Protein AF-A0A6V7IBQ6-F1 (afdb_monomer)

Structure (mmCIF, N/CA/C/O backbone):
data_AF-A0A6V7IBQ6-F1
#
_entry.id   AF-A0A6V7IBQ6-F1
#
loop_
_atom_site.group_PDB
_atom_site.id
_atom_site.type_symbol
_atom_site.label_atom_id
_atom_site.label_alt_id
_atom_site.label_comp_id
_atom_site.label_asym_id
_atom_site.label_entity_id
_atom_site.label_seq_id
_atom_site.pdbx_PDB_ins_code
_atom_site.Cartn_x
_atom_site.Cartn_y
_atom_site.Cartn_z
_atom_site.occupancy
_atom_site.B_iso_or_equiv
_atom_site.auth_seq_id
_atom_site.auth_comp_id
_atom_site.auth_asym_id
_atom_site.auth_atom_id
_atom_site.pdbx_PDB_model_num
ATOM 1 N N . GLY A 1 1 ? 8.477 0.359 -15.546 1.00 90.38 1 GLY A N 1
ATOM 2 C CA . GLY A 1 1 ? 7.948 0.142 -14.191 1.00 90.38 1 GLY A CA 1
ATOM 3 C C . GLY A 1 1 ? 7.274 -1.207 -14.113 1.00 90.38 1 GLY A C 1
ATOM 4 O O . GLY A 1 1 ? 7.278 -1.926 -15.105 1.00 90.38 1 GLY A O 1
ATOM 5 N N . PHE A 1 2 ? 6.702 -1.542 -12.964 1.00 95.19 2 PHE A N 1
ATOM 6 C CA . PHE A 1 2 ? 5.892 -2.747 -12.771 1.00 95.19 2 PHE A CA 1
ATOM 7 C C . PHE A 1 2 ? 4.780 -2.480 -11.754 1.00 95.19 2 PHE A C 1
ATOM 9 O O . PHE A 1 2 ? 4.865 -1.529 -10.978 1.00 95.19 2 PHE A O 1
ATOM 16 N N . ILE A 1 3 ? 3.746 -3.320 -11.757 1.00 97.25 3 ILE A N 1
ATOM 17 C CA . ILE A 1 3 ? 2.634 -3.253 -10.806 1.00 97.25 3 ILE A CA 1
ATOM 18 C C . ILE A 1 3 ? 2.598 -4.564 -10.027 1.00 97.25 3 ILE A C 1
ATOM 20 O O . ILE A 1 3 ? 2.683 -5.643 -10.610 1.00 97.25 3 ILE A O 1
ATOM 24 N N . LEU A 1 4 ? 2.487 -4.461 -8.706 1.00 98.19 4 LEU A N 1
ATOM 25 C CA . LEU A 1 4 ? 2.164 -5.581 -7.833 1.00 98.19 4 LEU A CA 1
ATOM 26 C C . LEU A 1 4 ? 0.670 -5.556 -7.536 1.00 98.19 4 LEU A C 1
ATOM 28 O O . LEU A 1 4 ? 0.158 -4.548 -7.044 1.00 98.19 4 LEU A O 1
ATOM 32 N N . GLU A 1 5 ? -0.001 -6.673 -7.794 1.00 98.50 5 GLU A N 1
ATOM 33 C CA . GLU A 1 5 ? -1.418 -6.865 -7.500 1.00 98.50 5 GLU A CA 1
ATOM 34 C C . GLU A 1 5 ? -1.586 -7.887 -6.376 1.00 98.50 5 GLU A C 1
ATOM 36 O O . GLU A 1 5 ? -1.080 -9.008 -6.435 1.00 98.50 5 GLU A O 1
ATOM 41 N N . PHE A 1 6 ? -2.309 -7.491 -5.333 1.00 98.56 6 PHE A N 1
ATOM 42 C CA . PHE A 1 6 ? -2.626 -8.340 -4.194 1.00 98.56 6 PHE A CA 1
ATOM 43 C C . PHE A 1 6 ? -4.113 -8.663 -4.240 1.00 98.56 6 PHE A C 1
ATOM 45 O O . PHE A 1 6 ? -4.944 -7.804 -3.943 1.00 98.56 6 PHE A O 1
ATOM 52 N N . HIS A 1 7 ? -4.442 -9.895 -4.621 1.00 98.56 7 HIS A N 1
ATOM 53 C CA . HIS A 1 7 ? -5.821 -10.364 -4.699 1.00 98.56 7 HIS A CA 1
ATOM 54 C C . HIS A 1 7 ? -6.296 -10.854 -3.332 1.00 98.56 7 HIS A C 1
ATOM 56 O O . HIS A 1 7 ? -5.681 -11.728 -2.720 1.00 98.56 7 HIS A O 1
ATOM 62 N N . PHE A 1 8 ? -7.423 -10.317 -2.877 1.00 98.31 8 PHE A N 1
ATOM 63 C CA . PHE A 1 8 ? -8.074 -10.707 -1.637 1.00 98.31 8 PHE A CA 1
ATOM 64 C C . PHE A 1 8 ? -9.446 -11.300 -1.936 1.00 98.31 8 PHE A C 1
ATOM 66 O O . PHE A 1 8 ? -10.227 -10.763 -2.723 1.00 98.31 8 PHE A O 1
ATOM 73 N N . SER A 1 9 ? -9.772 -12.396 -1.255 1.00 98.44 9 SER A N 1
ATOM 74 C CA . SER A 1 9 ? -11.155 -12.847 -1.161 1.00 98.44 9 SER A CA 1
ATOM 75 C C . SER A 1 9 ? -11.993 -11.840 -0.362 1.00 98.44 9 SER A C 1
ATOM 77 O O . SER A 1 9 ? -11.469 -10.971 0.349 1.00 98.44 9 SER A O 1
ATOM 79 N N . ALA A 1 10 ? -13.319 -11.961 -0.465 1.00 98.25 10 AL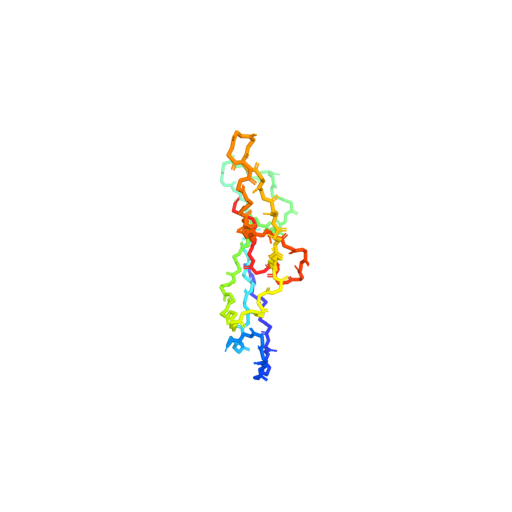A A N 1
ATOM 80 C CA . ALA A 1 10 ? -14.233 -11.172 0.351 1.00 98.25 10 ALA A CA 1
ATOM 81 C C . ALA A 1 10 ? -13.892 -11.334 1.843 1.00 98.25 10 ALA A C 1
ATOM 83 O O . ALA A 1 10 ? -13.834 -12.447 2.363 1.00 98.25 10 ALA A O 1
ATOM 84 N N . ASN A 1 11 ? -13.661 -10.214 2.526 1.00 98.25 11 ASN A N 1
ATOM 85 C CA . ASN A 1 11 ? -13.189 -10.191 3.908 1.00 98.25 11 ASN A CA 1
ATOM 86 C C . ASN A 1 11 ? -13.882 -9.086 4.723 1.00 98.25 11 ASN A C 1
ATOM 88 O O . ASN A 1 11 ? -14.625 -8.259 4.192 1.00 98.25 11 ASN A O 1
ATOM 92 N N . GLU A 1 12 ? -13.673 -9.067 6.038 1.00 98.25 12 GLU A N 1
ATOM 93 C CA . GLU A 1 12 ? -14.322 -8.113 6.949 1.00 98.25 12 GLU A CA 1
ATOM 94 C C . GLU A 1 12 ? -13.618 -6.755 7.064 1.00 98.25 12 GLU A C 1
ATOM 96 O O . GLU A 1 12 ? -14.123 -5.874 7.762 1.00 98.25 12 GLU A O 1
ATOM 101 N N . TYR A 1 13 ? -12.463 -6.570 6.425 1.00 98.31 13 TYR A N 1
ATOM 102 C CA . TYR A 1 13 ? -11.607 -5.409 6.656 1.00 98.31 13 TYR A CA 1
ATOM 103 C C . TYR A 1 13 ? -11.829 -4.297 5.642 1.00 98.31 13 TYR A C 1
ATOM 105 O O . TYR A 1 13 ? -11.957 -3.142 6.040 1.00 98.31 13 TYR A O 1
ATOM 113 N N . PHE A 1 14 ? -11.913 -4.628 4.359 1.00 98.50 14 PHE A N 1
ATOM 114 C CA . PHE A 1 14 ? -12.076 -3.668 3.267 1.00 98.50 14 PHE A CA 1
ATOM 115 C C . PHE A 1 14 ? -12.903 -4.271 2.125 1.00 98.50 14 PHE A C 1
ATOM 117 O O . PHE A 1 14 ? -13.185 -5.471 2.124 1.00 98.50 14 PHE A O 1
ATOM 124 N N . SER A 1 15 ? -13.369 -3.436 1.194 1.00 98.50 15 SER A N 1
ATOM 125 C CA . SER A 1 15 ? -14.159 -3.882 0.033 1.00 98.50 15 SER A CA 1
ATOM 126 C C . SER A 1 15 ? -13.341 -4.152 -1.229 1.00 98.50 15 SER A C 1
ATOM 128 O O . SER A 1 15 ? -13.866 -4.783 -2.143 1.00 98.50 15 SER A O 1
ATOM 130 N N . ASN A 1 16 ? -12.082 -3.712 -1.299 1.00 98.50 16 ASN A N 1
ATOM 131 C CA . ASN A 1 16 ? -11.225 -3.953 -2.461 1.00 98.50 16 ASN A CA 1
ATOM 132 C C . ASN A 1 16 ? -10.982 -5.456 -2.656 1.00 98.50 16 ASN A C 1
ATOM 134 O O . ASN A 1 16 ? -10.568 -6.150 -1.728 1.00 98.50 16 ASN A O 1
ATOM 138 N N . SER A 1 17 ? -11.197 -5.944 -3.876 1.00 98.44 17 SER A N 1
ATOM 139 C CA . SER A 1 17 ? -10.803 -7.295 -4.291 1.00 98.44 17 SER A CA 1
ATOM 140 C C . SER A 1 17 ? -9.328 -7.371 -4.687 1.00 98.44 17 SER A C 1
ATOM 142 O O . SER A 1 17 ? -8.718 -8.432 -4.579 1.00 98.44 17 SER A O 1
AT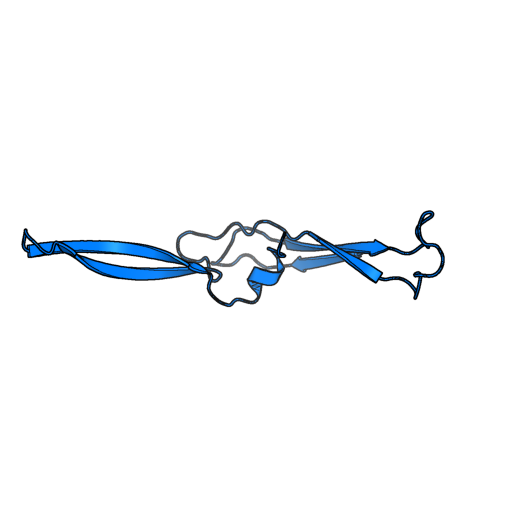OM 144 N N . VAL A 1 18 ? -8.751 -6.250 -5.131 1.00 98.50 18 VAL A N 1
ATOM 145 C CA . VAL A 1 18 ? -7.344 -6.131 -5.519 1.00 98.50 18 VAL A CA 1
ATOM 146 C C . VAL A 1 18 ? -6.778 -4.839 -4.941 1.00 98.50 18 VAL A C 1
ATOM 148 O O . VAL A 1 18 ? -7.381 -3.777 -5.098 1.00 98.50 18 VAL A O 1
ATOM 151 N N . LEU A 1 19 ? -5.631 -4.930 -4.269 1.00 98.56 19 LEU A N 1
ATOM 152 C CA . LEU A 1 19 ? -4.817 -3.772 -3.897 1.00 98.56 19 LEU A CA 1
ATOM 153 C C . LEU A 1 19 ? -3.607 -3.700 -4.824 1.00 98.56 19 LEU A C 1
ATOM 155 O O . LEU A 1 19 ? -2.955 -4.719 -5.055 1.00 98.56 19 LEU A O 1
ATOM 159 N N . THR A 1 20 ? -3.297 -2.514 -5.340 1.00 98.25 20 THR A N 1
ATOM 160 C CA . THR A 1 20 ? -2.230 -2.323 -6.325 1.00 98.25 20 THR A CA 1
ATOM 161 C C . THR A 1 20 ? -1.114 -1.437 -5.787 1.00 98.25 20 THR A C 1
ATOM 163 O O . THR A 1 20 ? -1.332 -0.473 -5.049 1.00 98.25 20 THR A O 1
ATOM 166 N N . LYS A 1 21 ? 0.119 -1.779 -6.160 1.00 97.75 21 LYS A N 1
ATOM 167 C CA . LYS A 1 21 ? 1.303 -0.952 -5.942 1.00 97.75 21 LYS A CA 1
ATOM 168 C C . LYS A 1 21 ? 2.070 -0.840 -7.248 1.00 97.75 21 LYS A C 1
ATOM 170 O O . LYS A 1 21 ? 2.636 -1.819 -7.722 1.00 97.75 21 LYS A O 1
ATOM 175 N N . GLU A 1 22 ? 2.093 0.356 -7.806 1.00 97.06 22 GLU A N 1
ATOM 176 C CA . GLU A 1 22 ? 2.832 0.686 -9.013 1.00 97.06 22 GLU A CA 1
ATOM 177 C C . GLU A 1 22 ? 4.218 1.229 -8.661 1.00 97.06 22 GLU A C 1
ATOM 179 O O . GLU A 1 22 ? 4.375 2.063 -7.769 1.00 97.06 22 GLU A O 1
ATOM 184 N N . TYR A 1 23 ? 5.225 0.764 -9.390 1.00 95.38 23 TYR A N 1
ATOM 185 C CA . TYR A 1 23 ? 6.601 1.227 -9.316 1.00 95.38 23 TYR A CA 1
ATOM 186 C C . TYR A 1 23 ? 7.018 1.826 -10.654 1.00 95.38 23 TYR A C 1
ATOM 188 O O . TYR A 1 23 ? 7.036 1.142 -11.682 1.00 95.38 23 TYR A O 1
ATOM 196 N N . LEU A 1 24 ? 7.397 3.101 -10.634 1.00 92.56 24 LEU A N 1
ATOM 197 C CA . LEU A 1 24 ? 7.924 3.811 -11.789 1.00 92.56 24 LEU A CA 1
ATOM 198 C C . LEU A 1 24 ? 9.444 3.667 -11.800 1.00 92.56 24 LEU A C 1
ATOM 200 O O . LEU A 1 24 ? 10.105 3.807 -10.771 1.00 92.56 24 LEU A O 1
ATOM 204 N N . MET A 1 25 ? 9.994 3.372 -12.977 1.00 92.62 25 MET A N 1
ATOM 205 C CA . MET A 1 25 ? 11.416 3.081 -13.138 1.00 92.62 25 MET A CA 1
ATOM 206 C C . MET A 1 25 ? 12.043 3.975 -14.199 1.00 92.62 25 MET A C 1
ATOM 208 O O . MET A 1 25 ? 11.435 4.192 -15.249 1.00 92.62 25 MET A O 1
ATOM 212 N N . LYS A 1 26 ? 13.264 4.438 -13.940 1.00 89.12 26 LYS A N 1
ATOM 213 C CA . LYS A 1 26 ? 14.147 5.033 -14.942 1.00 89.12 26 LYS A CA 1
ATOM 214 C C . LYS A 1 26 ? 14.940 3.899 -15.568 1.00 89.12 26 LYS A C 1
ATOM 216 O O . LYS A 1 26 ? 15.642 3.187 -14.865 1.00 89.12 26 LYS A O 1
ATOM 221 N N . CYS A 1 27 ? 14.806 3.717 -16.878 1.00 87.00 27 CYS A N 1
ATOM 222 C CA . CYS A 1 27 ? 15.520 2.671 -17.622 1.00 87.00 27 CYS A CA 1
ATOM 223 C C . CYS A 1 27 ? 16.476 3.243 -18.679 1.00 87.00 27 CYS A C 1
ATOM 225 O O . CYS A 1 27 ? 17.059 2.483 -19.446 1.00 87.00 27 CYS A O 1
ATOM 227 N N . ALA A 1 28 ? 16.599 4.568 -18.747 1.00 85.94 28 ALA A N 1
ATOM 228 C CA . ALA A 1 28 ? 17.482 5.269 -19.663 1.00 85.94 28 ALA A CA 1
ATOM 229 C C . ALA A 1 28 ? 18.168 6.432 -18.928 1.00 85.94 28 ALA A C 1
ATOM 231 O O . ALA A 1 28 ? 17.572 6.967 -17.986 1.00 85.94 28 ALA A O 1
ATOM 232 N N . PRO A 1 29 ? 19.372 6.843 -19.364 1.00 83.69 29 PRO A N 1
ATOM 233 C CA . PRO A 1 29 ? 20.059 8.000 -18.804 1.00 83.69 29 PRO A CA 1
ATOM 234 C C . PRO A 1 29 ? 19.243 9.284 -18.953 1.00 83.69 29 PRO A C 1
ATOM 236 O O . PRO A 1 29 ? 18.570 9.493 -19.970 1.00 83.69 29 PRO A O 1
ATOM 239 N N . GLU A 1 30 ? 19.330 10.172 -17.965 1.00 84.06 30 GLU A N 1
ATOM 240 C CA . GLU A 1 30 ? 18.729 11.496 -18.083 1.00 84.06 30 GLU A CA 1
ATOM 241 C C . GLU A 1 30 ? 19.574 12.383 -19.009 1.00 84.06 30 GLU A C 1
ATOM 243 O O . GLU A 1 30 ? 20.801 12.356 -18.984 1.00 84.06 30 GLU A O 1
ATOM 248 N N . LYS A 1 31 ? 18.935 13.201 -19.853 1.00 85.19 31 LYS A N 1
ATOM 249 C CA . LYS A 1 31 ? 19.656 14.030 -20.844 1.00 85.19 31 LYS A CA 1
ATOM 250 C C . LYS A 1 31 ? 20.565 15.085 -20.202 1.00 85.19 31 LYS A C 1
ATOM 252 O O . LYS A 1 31 ? 21.563 15.478 -20.793 1.00 85.19 31 LYS A O 1
ATOM 257 N N . ASN A 1 32 ? 20.166 15.573 -19.036 1.00 88.38 32 ASN A N 1
ATOM 258 C CA . ASN A 1 32 ? 20.857 16.558 -18.206 1.00 88.38 32 ASN A CA 1
ATOM 259 C C . ASN A 1 32 ? 21.969 15.940 -17.351 1.00 88.38 32 ASN A C 1
ATOM 261 O O . ASN A 1 32 ? 22.832 16.682 -16.895 1.00 88.38 32 ASN A O 1
ATOM 265 N N . ASP A 1 33 ? 21.956 14.622 -17.149 1.00 86.50 33 ASP A N 1
ATOM 266 C CA . ASP A 1 33 ? 22.974 13.910 -16.381 1.00 86.50 33 ASP A CA 1
ATOM 267 C C . ASP A 1 33 ? 23.139 12.462 -16.890 1.00 86.50 33 ASP A C 1
ATOM 269 O O . ASP A 1 33 ? 22.660 11.505 -16.285 1.00 86.50 33 ASP A O 1
ATOM 273 N N . PRO A 1 34 ? 23.776 12.270 -18.058 1.00 83.56 34 PRO A N 1
ATOM 274 C CA . PRO A 1 34 ? 23.838 10.963 -18.709 1.00 83.56 34 PRO A CA 1
ATOM 275 C C . PRO A 1 34 ? 24.782 9.968 -18.016 1.00 83.56 34 PRO A C 1
ATOM 277 O O . PRO A 1 34 ? 24.728 8.777 -18.317 1.00 83.56 34 PRO A O 1
ATOM 280 N N . PHE A 1 35 ? 25.653 10.436 -17.115 1.00 86.31 35 PHE A N 1
ATOM 281 C CA . PHE A 1 35 ? 26.648 9.600 -16.436 1.00 86.31 35 PHE A CA 1
ATOM 282 C C . PHE A 1 35 ? 26.165 9.038 -15.093 1.00 86.31 35 PHE A C 1
ATOM 284 O O . PHE A 1 35 ? 26.815 8.140 -14.569 1.00 86.31 35 PHE A O 1
ATOM 291 N N . SER A 1 36 ? 25.030 9.501 -14.556 1.00 85.00 36 SER A N 1
ATOM 292 C CA . SER A 1 36 ? 24.429 8.946 -13.330 1.00 85.00 36 SER A CA 1
ATOM 293 C C . SER A 1 36 ? 23.615 7.670 -13.555 1.00 85.00 36 SER A C 1
ATOM 295 O O . SER A 1 36 ? 23.051 7.113 -12.615 1.00 85.00 36 SER A O 1
ATOM 297 N N . PHE A 1 37 ? 23.544 7.174 -14.792 1.00 86.00 37 PHE A N 1
ATOM 298 C CA . PHE A 1 37 ? 22.818 5.949 -15.097 1.00 86.00 37 PHE A CA 1
ATOM 299 C C . PHE A 1 37 ? 2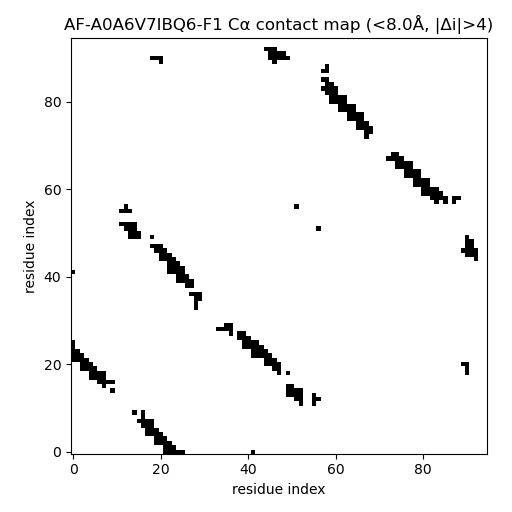3.608 4.702 -14.678 1.00 86.00 37 PHE A C 1
ATOM 301 O O . PHE A 1 37 ? 24.469 4.216 -15.410 1.00 86.00 37 PHE A O 1
ATOM 308 N N . GLU A 1 38 ? 23.253 4.145 -13.523 1.00 87.25 38 GLU A N 1
ATOM 309 C CA . GLU A 1 38 ? 23.818 2.894 -12.992 1.00 87.25 38 GLU A CA 1
ATOM 310 C C . GLU A 1 38 ? 22.987 1.646 -13.359 1.00 87.25 38 GLU A C 1
ATOM 312 O O . GLU A 1 38 ? 23.322 0.523 -12.984 1.00 87.25 38 GLU A O 1
ATOM 317 N N . GLY A 1 39 ? 21.907 1.824 -14.126 1.00 87.50 39 GLY A N 1
ATOM 318 C CA . GLY A 1 39 ? 20.982 0.769 -14.536 1.00 87.50 39 GLY A CA 1
ATOM 319 C C . GLY A 1 39 ? 19.521 1.117 -14.229 1.00 87.50 39 GLY A C 1
ATOM 320 O O . GLY A 1 39 ? 19.213 2.252 -13.866 1.00 87.50 39 GLY A O 1
ATOM 321 N N . PRO A 1 40 ? 18.587 0.164 -14.407 1.00 88.62 40 PRO A N 1
ATOM 322 C CA . PRO A 1 40 ? 17.182 0.389 -14.097 1.00 88.62 40 PRO A CA 1
ATOM 323 C C . PRO A 1 40 ? 16.953 0.646 -12.601 1.00 88.62 40 PRO A C 1
ATOM 325 O O . PRO A 1 40 ? 17.177 -0.240 -11.779 1.00 88.62 40 PRO A O 1
ATOM 328 N N . GLU A 1 41 ? 16.437 1.823 -12.257 1.00 90.88 41 GLU A N 1
ATOM 329 C CA . GLU A 1 41 ? 16.183 2.232 -10.870 1.00 90.88 41 GLU A CA 1
ATOM 330 C C . GLU A 1 41 ? 14.708 2.595 -10.666 1.00 90.88 41 GLU A C 1
ATOM 332 O O . GLU A 1 41 ? 14.090 3.249 -11.511 1.00 90.88 41 GLU A O 1
ATOM 337 N N . ILE A 1 42 ? 14.129 2.191 -9.533 1.00 92.12 42 ILE A N 1
ATOM 338 C CA . ILE A 1 42 ? 12.818 2.671 -9.085 1.00 92.12 42 ILE A CA 1
ATOM 339 C C . ILE A 1 42 ? 12.989 4.081 -8.519 1.00 92.12 42 ILE A C 1
ATOM 341 O O . ILE A 1 42 ? 13.620 4.249 -7.483 1.00 92.12 42 ILE A O 1
ATOM 345 N N . TYR A 1 43 ? 12.363 5.076 -9.143 1.00 90.69 43 TYR A N 1
ATOM 346 C CA . TYR A 1 43 ? 12.450 6.467 -8.677 1.00 90.69 43 TYR A CA 1
ATOM 347 C C . TYR A 1 43 ? 11.174 6.961 -7.993 1.00 90.69 43 TYR A C 1
ATOM 349 O O . TYR A 1 43 ? 11.177 8.000 -7.339 1.00 90.69 43 TYR A O 1
ATOM 357 N N . SER A 1 44 ? 10.054 6.263 -8.181 1.00 93.06 44 SER A N 1
ATOM 358 C CA . SER A 1 44 ? 8.777 6.629 -7.579 1.00 93.06 44 SER A CA 1
ATOM 359 C C . SER A 1 44 ? 7.876 5.407 -7.454 1.00 93.06 44 SER A C 1
ATOM 361 O O . SER A 1 44 ? 8.042 4.408 -8.161 1.00 93.06 44 SER A O 1
ATOM 363 N N . SER A 1 45 ? 6.910 5.477 -6.544 1.00 95.00 45 SER A N 1
ATOM 364 C CA . SER A 1 45 ? 5.886 4.452 -6.415 1.00 95.00 45 SER A CA 1
ATOM 365 C C . SER A 1 45 ? 4.542 5.065 -6.057 1.00 95.00 45 SER A C 1
ATOM 367 O O . SER A 1 45 ? 4.481 5.989 -5.250 1.00 95.00 45 SER A O 1
ATOM 369 N N . THR A 1 46 ? 3.477 4.509 -6.622 1.00 95.62 46 THR A N 1
ATOM 370 C CA . THR A 1 46 ? 2.094 4.916 -6.371 1.00 95.62 46 THR A CA 1
ATOM 371 C C . THR A 1 46 ? 1.343 3.726 -5.795 1.00 95.62 46 THR A C 1
ATOM 373 O O . THR A 1 46 ? 1.380 2.633 -6.352 1.00 95.62 46 THR A O 1
ATOM 376 N N . GLY A 1 47 ? 0.711 3.901 -4.638 1.00 96.31 47 GLY A N 1
ATOM 377 C CA . GLY A 1 47 ? -0.172 2.880 -4.075 1.00 96.31 47 GLY A CA 1
ATOM 378 C C . GLY A 1 47 ? -1.637 3.137 -4.422 1.00 96.31 47 GLY A C 1
ATOM 379 O O . GLY A 1 47 ? -1.950 4.012 -5.227 1.00 96.31 47 GLY A O 1
ATOM 380 N N . CYS A 1 48 ? -2.543 2.394 -3.795 1.00 96.75 48 CYS A N 1
ATOM 381 C CA . CYS A 1 48 ? -3.980 2.541 -3.992 1.00 96.75 48 CYS A CA 1
ATOM 382 C C . CYS A 1 48 ? -4.701 2.914 -2.689 1.00 96.75 48 CYS A C 1
ATOM 384 O O . CYS A 1 48 ? -4.232 2.640 -1.581 1.00 96.75 48 CYS A O 1
ATOM 386 N N . THR A 1 49 ? -5.887 3.509 -2.813 1.00 97.31 49 THR A N 1
ATOM 387 C CA . THR A 1 49 ? -6.777 3.711 -1.667 1.00 97.31 49 THR A CA 1
ATOM 388 C C . THR A 1 49 ? -7.341 2.368 -1.206 1.00 97.31 49 THR A C 1
ATOM 390 O O . THR A 1 49 ? -7.801 1.573 -2.021 1.00 97.31 49 THR A O 1
ATOM 393 N N . ILE A 1 50 ? -7.299 2.119 0.105 1.00 98.12 50 ILE A N 1
ATOM 394 C CA . ILE A 1 50 ? -7.939 0.955 0.723 1.00 98.12 50 ILE A CA 1
ATOM 395 C C . ILE A 1 50 ? -9.282 1.400 1.303 1.00 98.12 50 ILE A C 1
ATOM 397 O O . ILE A 1 50 ? -9.336 2.238 2.208 1.00 98.12 50 ILE A O 1
ATOM 401 N N . ASP A 1 51 ? -10.360 0.796 0.818 1.00 98.06 51 ASP A N 1
ATOM 402 C CA . ASP A 1 51 ? -11.740 1.061 1.209 1.00 98.06 51 ASP A CA 1
ATOM 403 C C . ASP A 1 51 ? -12.087 0.294 2.486 1.00 98.06 51 ASP A C 1
ATOM 405 O O . ASP A 1 51 ? -12.811 -0.708 2.490 1.00 98.06 51 ASP A O 1
ATOM 409 N N . TRP A 1 52 ? -11.510 0.749 3.598 1.00 97.94 52 TRP A N 1
ATOM 410 C CA . TRP A 1 52 ? -11.720 0.151 4.910 1.00 97.94 52 TRP A CA 1
ATOM 411 C C . TRP A 1 52 ? -13.194 0.170 5.319 1.00 97.94 52 TRP A C 1
ATOM 413 O O . TRP A 1 52 ? -13.862 1.205 5.334 1.00 97.94 52 TRP A O 1
ATOM 423 N N . LYS A 1 53 ? -13.678 -0.978 5.787 1.00 97.69 53 LYS A N 1
ATOM 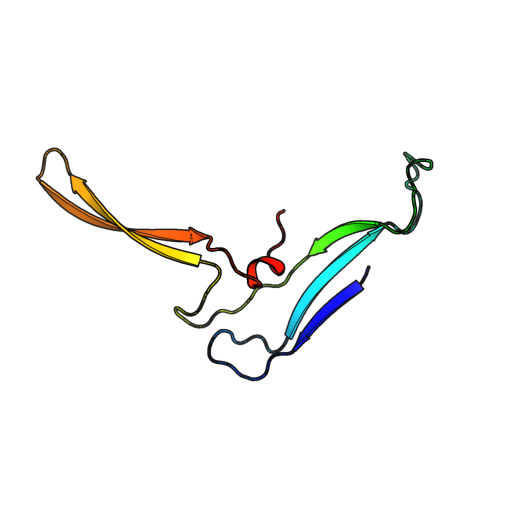424 C CA . LYS A 1 53 ? -14.955 -1.089 6.486 1.00 97.69 53 LYS A CA 1
ATOM 425 C C . LYS A 1 53 ? -14.876 -0.372 7.837 1.00 97.69 53 LYS A C 1
ATOM 427 O O . LYS A 1 53 ? -13.807 -0.175 8.426 1.00 97.69 53 LYS A O 1
ATOM 432 N N . LYS A 1 54 ? -16.037 0.034 8.355 1.00 95.19 54 LYS A N 1
ATOM 433 C CA . LYS A 1 54 ? -16.151 0.846 9.576 1.00 95.19 54 LYS A CA 1
ATOM 434 C C . LYS A 1 54 ? -15.392 0.216 10.753 1.00 95.19 54 LYS A C 1
ATOM 436 O O . LYS A 1 54 ? -15.706 -0.889 11.180 1.00 95.19 54 LYS A O 1
ATOM 441 N N . GLY A 1 55 ? -14.422 0.953 11.300 1.00 93.31 55 GLY A N 1
ATOM 442 C CA . GLY A 1 55 ? -13.637 0.533 12.468 1.00 93.31 55 GLY A CA 1
ATOM 443 C C . GLY A 1 55 ? -12.591 -0.552 12.195 1.00 93.31 55 GLY A C 1
ATOM 444 O O . GLY A 1 55 ? -12.015 -1.073 13.145 1.00 93.31 55 GLY A O 1
ATOM 445 N N . LYS A 1 56 ? -12.341 -0.895 10.926 1.00 96.88 56 LYS A N 1
ATOM 446 C CA . LYS A 1 56 ? -11.409 -1.961 10.531 1.00 96.88 56 LYS A CA 1
ATOM 447 C C . LYS A 1 56 ? -10.110 -1.441 9.917 1.00 96.88 56 LYS A C 1
ATOM 449 O O . LYS A 1 56 ? -9.270 -2.244 9.531 1.00 96.88 56 LYS A O 1
ATOM 454 N N . ASN A 1 57 ? -9.929 -0.120 9.862 1.00 96.44 57 ASN A N 1
ATOM 455 C CA . ASN A 1 57 ? -8.681 0.476 9.408 1.00 96.44 57 ASN A CA 1
ATOM 456 C C . ASN A 1 57 ? -7.549 0.210 10.415 1.00 96.44 57 ASN A C 1
ATOM 458 O O . ASN A 1 57 ? -7.504 0.823 11.481 1.00 96.44 57 ASN A O 1
ATOM 462 N N . VAL A 1 58 ? -6.636 -0.691 10.048 1.00 96.38 58 VAL A N 1
ATOM 463 C CA . VAL A 1 58 ? -5.480 -1.086 10.871 1.00 96.38 58 VAL A CA 1
ATOM 464 C C . VAL A 1 58 ? -4.269 -0.158 10.719 1.00 96.38 58 VAL A C 1
ATOM 466 O O . VAL A 1 58 ? -3.322 -0.270 11.500 1.00 96.38 58 VAL A O 1
ATOM 469 N N . THR A 1 59 ? -4.287 0.772 9.755 1.00 96.19 59 THR A N 1
ATOM 470 C CA . THR A 1 59 ? -3.221 1.776 9.564 1.00 96.19 59 THR A CA 1
ATOM 471 C C . THR A 1 59 ? -3.329 2.941 10.540 1.00 96.19 59 THR A C 1
ATOM 473 O O . THR A 1 59 ? -2.451 3.801 10.595 1.00 96.19 59 THR A O 1
ATOM 476 N N . VAL A 1 60 ? -4.392 2.976 11.347 1.00 94.56 60 VAL A N 1
ATOM 477 C CA . VAL A 1 60 ? -4.618 4.018 12.343 1.00 94.56 60 VAL A CA 1
ATOM 478 C C . VAL A 1 60 ? -4.995 3.435 13.697 1.00 94.56 60 VAL A C 1
ATOM 480 O O . VAL A 1 60 ? -5.664 2.410 13.807 1.00 94.56 60 VAL A O 1
ATOM 483 N N . LYS A 1 61 ? -4.609 4.134 14.762 1.00 92.31 61 LYS A N 1
ATOM 484 C CA . LYS A 1 61 ? -5.005 3.840 16.138 1.00 92.31 61 LYS A CA 1
ATOM 485 C C . LYS A 1 61 ? -5.739 5.033 16.729 1.00 92.31 61 LYS A C 1
ATOM 487 O O . LYS A 1 61 ? -5.321 6.182 16.598 1.00 92.31 61 LYS A O 1
ATOM 492 N N . THR A 1 62 ? -6.844 4.755 17.412 1.00 89.25 62 THR A N 1
ATOM 493 C CA . THR A 1 62 ? -7.630 5.780 18.103 1.00 89.25 62 THR A CA 1
ATOM 494 C C . THR A 1 62 ? -7.142 5.920 19.541 1.00 89.25 62 THR A C 1
ATOM 496 O O . THR A 1 62 ? -7.253 4.986 20.334 1.00 89.25 62 THR A O 1
ATOM 499 N N . ILE A 1 63 ? -6.620 7.091 19.898 1.00 86.94 63 ILE A N 1
ATOM 500 C CA . ILE A 1 63 ? -6.175 7.420 21.253 1.00 86.94 63 ILE A CA 1
ATOM 501 C C . ILE A 1 63 ? -7.193 8.364 21.888 1.00 86.94 63 ILE A C 1
ATOM 503 O O . ILE A 1 63 ? -7.463 9.449 21.372 1.00 86.94 63 ILE A O 1
ATOM 507 N N . LYS A 1 64 ? -7.729 7.973 23.045 1.00 88.25 64 LYS A N 1
ATOM 508 C CA . LYS A 1 64 ? -8.579 8.830 23.876 1.00 88.25 64 LYS A CA 1
ATOM 509 C C . LYS A 1 64 ? -7.714 9.515 24.930 1.00 88.25 64 LYS A C 1
ATOM 511 O O . LYS A 1 64 ? -7.070 8.844 25.730 1.00 88.25 64 LYS A O 1
ATOM 516 N N . LYS A 1 65 ? -7.689 10.846 24.936 1.00 85.56 65 LYS A N 1
ATOM 517 C CA . LYS A 1 65 ? -7.021 11.653 25.963 1.00 85.56 65 LYS A CA 1
ATOM 518 C C . LYS A 1 65 ? -8.053 12.456 26.736 1.00 85.56 65 LYS A C 1
ATOM 520 O O . LYS A 1 65 ? -8.765 13.276 26.164 1.00 85.56 65 LYS A O 1
ATOM 525 N N . ASN A 1 66 ? -8.104 12.251 28.045 1.00 87.31 66 ASN A N 1
ATOM 526 C CA . ASN A 1 66 ? -8.922 13.078 28.921 1.00 87.31 66 ASN A CA 1
ATOM 527 C C . ASN A 1 66 ? -8.188 14.390 29.197 1.00 87.31 66 ASN A C 1
ATOM 529 O O . ASN A 1 66 ? -7.050 14.400 29.659 1.00 87.3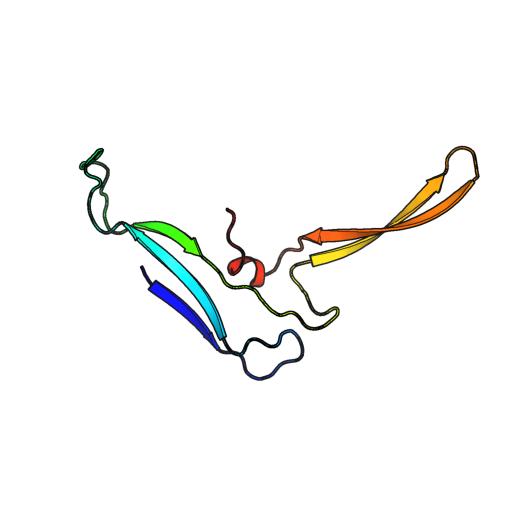1 66 ASN A O 1
ATOM 533 N N . GLN A 1 67 ? -8.840 15.503 28.896 1.00 82.69 67 GLN A N 1
ATOM 534 C CA . GLN A 1 67 ? -8.338 16.843 29.133 1.00 82.69 67 GLN A CA 1
ATOM 535 C C . GLN A 1 67 ? -9.177 17.496 30.230 1.00 82.69 67 GLN A C 1
ATOM 537 O O . GLN A 1 67 ? -10.398 17.589 30.111 1.00 82.69 67 GLN A O 1
ATOM 542 N N . LYS A 1 68 ? -8.520 17.963 31.294 1.00 85.38 68 LYS A N 1
ATOM 543 C CA . LYS A 1 68 ? -9.157 18.708 32.385 1.00 85.38 68 LYS A CA 1
ATOM 544 C C . LYS A 1 68 ? -8.935 20.204 32.184 1.00 85.38 68 LYS A C 1
ATOM 546 O O . LYS A 1 68 ? -7.798 20.650 32.026 1.00 85.38 68 LYS A O 1
ATOM 551 N N .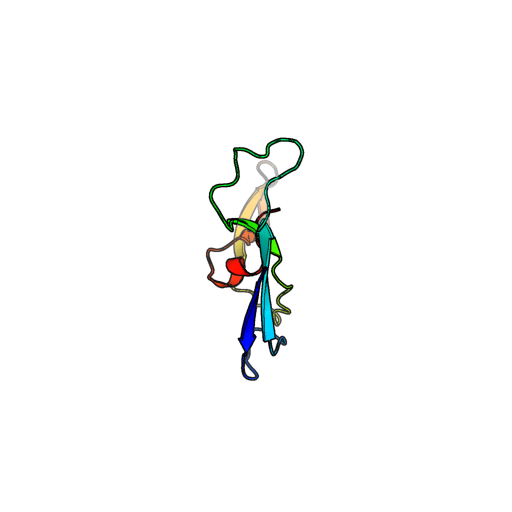 HIS A 1 69 ? -10.012 20.981 32.180 1.00 83.69 69 HIS A N 1
ATOM 552 C CA . HIS A 1 69 ? -9.933 22.434 32.106 1.00 83.69 69 HIS A CA 1
ATOM 553 C C . HIS A 1 69 ? -9.396 22.993 33.429 1.00 83.69 69 HIS A C 1
ATOM 555 O O . HIS A 1 69 ? -10.032 22.825 34.471 1.00 83.69 69 HIS A O 1
ATOM 561 N N . LYS A 1 70 ? -8.235 23.663 33.390 1.00 80.69 70 LYS A N 1
ATOM 562 C CA . LYS A 1 70 ? -7.484 24.071 34.593 1.00 80.69 70 LYS A CA 1
ATOM 563 C C . LYS A 1 70 ? -8.281 24.966 35.550 1.00 80.69 70 LYS A C 1
ATOM 565 O O . LYS A 1 70 ? -8.141 24.806 36.752 1.00 80.69 70 LYS A O 1
ATOM 570 N N . SER A 1 71 ? -9.132 25.858 35.035 1.00 81.69 71 SER A N 1
ATOM 571 C CA . SER A 1 71 ? -9.884 26.816 35.863 1.00 81.69 71 SER A CA 1
ATOM 572 C C . SER A 1 71 ? -11.324 26.411 36.183 1.00 81.69 71 SER A C 1
ATOM 574 O O . SER A 1 71 ? -11.877 26.887 37.163 1.00 81.69 71 SER A O 1
ATOM 576 N N . ARG A 1 72 ? -11.950 25.540 35.375 1.00 80.38 72 ARG A N 1
ATOM 577 C CA . ARG A 1 72 ? -13.377 25.165 35.535 1.00 80.38 72 ARG A CA 1
ATOM 578 C C . ARG A 1 72 ? -13.581 23.722 35.993 1.00 80.38 72 ARG A C 1
ATOM 580 O O . ARG A 1 72 ? -14.714 23.276 36.094 1.00 80.38 72 ARG A O 1
ATOM 587 N N . GLY A 1 73 ? -12.506 22.955 36.178 1.00 79.94 73 GLY A N 1
ATOM 588 C CA . GLY A 1 73 ? -12.554 21.557 36.621 1.00 79.94 73 GLY A CA 1
ATOM 589 C C . GLY A 1 73 ? -13.156 20.562 35.620 1.00 79.94 73 GLY A C 1
ATOM 590 O O . GLY A 1 73 ? -12.932 19.363 35.772 1.00 79.94 73 GLY A O 1
ATOM 591 N N . HIS A 1 74 ? -13.855 21.038 34.584 1.00 84.44 74 HIS A N 1
ATOM 592 C CA . HIS A 1 74 ? -14.556 20.208 33.610 1.00 84.44 74 HIS A CA 1
ATOM 593 C C . HIS A 1 74 ? -13.595 19.286 32.854 1.00 84.44 74 HIS A C 1
ATOM 595 O O . HIS A 1 74 ? -12.571 19.730 32.322 1.00 84.44 74 HIS A O 1
ATOM 601 N N . MET A 1 75 ? -13.941 18.002 32.789 1.00 82.69 75 MET A N 1
ATOM 602 C CA . MET A 1 75 ? -13.214 17.001 32.015 1.00 82.69 75 MET A CA 1
ATOM 603 C C . MET A 1 75 ? -13.879 16.841 30.645 1.00 82.69 75 MET A C 1
ATOM 605 O O . MET A 1 75 ? -15.105 16.813 30.550 1.00 82.69 75 MET A O 1
ATOM 609 N N . ARG A 1 76 ? -13.077 16.764 29.582 1.00 86.19 76 ARG A N 1
ATOM 610 C CA . ARG A 1 76 ? -13.514 16.395 28.230 1.00 86.19 76 ARG A CA 1
ATOM 611 C C . ARG A 1 76 ? -12.623 15.285 27.692 1.00 86.19 76 ARG A C 1
ATO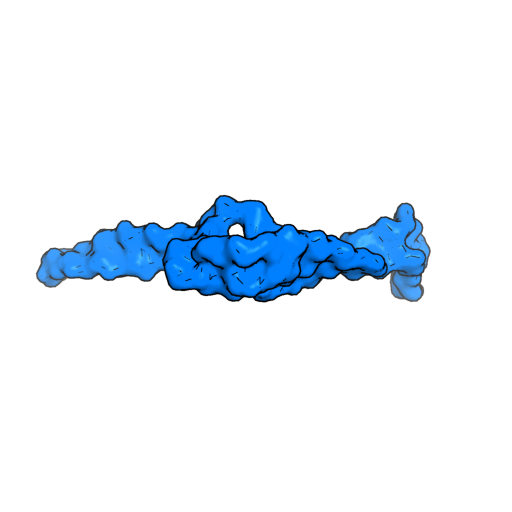M 613 O O . ARG A 1 76 ? -11.408 15.346 27.866 1.00 86.19 76 ARG A O 1
ATOM 620 N N . THR A 1 77 ? -13.194 14.296 27.018 1.00 84.69 77 THR A N 1
ATOM 621 C CA . THR A 1 77 ? -12.411 13.269 26.319 1.00 84.69 77 THR A CA 1
ATOM 622 C C . THR A 1 77 ? -12.185 13.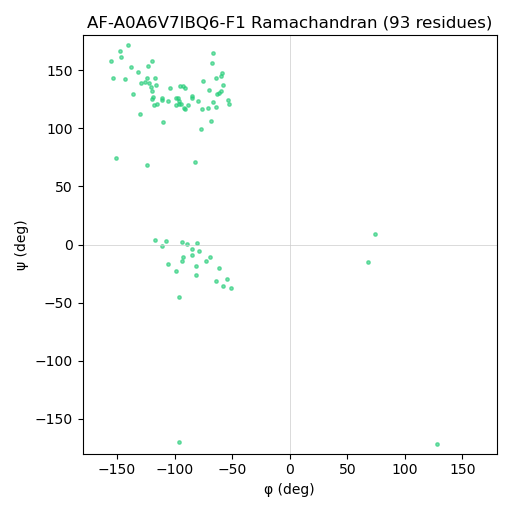711 24.880 1.00 84.69 77 THR A C 1
ATOM 624 O O . THR A 1 77 ? -13.131 13.882 24.118 1.00 84.69 77 THR A O 1
ATOM 627 N N . VAL A 1 78 ? -10.925 13.905 24.503 1.00 86.38 78 VAL A N 1
ATOM 628 C CA . VAL A 1 78 ? -10.513 14.196 23.129 1.00 86.38 78 VAL A CA 1
ATOM 629 C C . VAL A 1 78 ? -10.092 12.889 22.473 1.00 86.38 78 VAL A C 1
ATOM 631 O O . VAL A 1 78 ? -9.202 12.196 22.968 1.00 86.38 78 VAL A O 1
ATOM 634 N N . THR A 1 79 ? -10.727 12.556 21.355 1.00 87.69 79 THR A N 1
ATOM 635 C CA . THR A 1 79 ? -10.364 11.393 20.543 1.00 87.69 79 THR A CA 1
ATOM 636 C C . THR A 1 79 ? -9.445 11.856 19.420 1.00 87.69 79 THR A C 1
ATOM 638 O O . THR A 1 79 ? -9.823 12.724 18.639 1.00 87.69 79 THR A O 1
ATOM 641 N N . LYS A 1 80 ? -8.233 11.303 19.352 1.00 87.25 80 LYS A N 1
ATOM 642 C CA . LYS A 1 80 ? -7.265 11.575 18.288 1.00 87.25 80 LYS A CA 1
ATOM 643 C C . LYS A 1 80 ? -6.956 10.285 17.545 1.00 87.25 80 LYS A C 1
ATOM 645 O O . LYS A 1 80 ? -6.560 9.298 18.162 1.00 87.25 80 LYS A O 1
ATOM 650 N N . THR A 1 81 ? -7.092 10.320 16.230 1.00 87.88 81 THR A N 1
ATOM 651 C CA . THR A 1 81 ? -6.596 9.262 15.351 1.00 87.88 81 THR A CA 1
ATOM 652 C C . THR A 1 81 ? -5.127 9.538 15.055 1.00 87.88 81 THR A C 1
ATOM 654 O O . THR A 1 81 ? -4.764 10.659 14.699 1.00 87.88 81 THR A O 1
ATOM 657 N N . VAL A 1 82 ? -4.272 8.543 15.265 1.00 91.12 82 VAL A N 1
ATOM 658 C CA . VAL A 1 82 ? -2.844 8.595 14.927 1.00 91.12 82 VAL A CA 1
ATOM 659 C C . VAL A 1 82 ? -2.508 7.450 13.986 1.00 91.12 82 VAL A C 1
ATOM 661 O O . VAL A 1 82 ? -3.190 6.426 14.009 1.00 91.12 82 VAL A O 1
ATOM 664 N N . GLN A 1 83 ? -1.473 7.616 13.169 1.00 92.31 83 GLN A N 1
ATOM 665 C CA . GLN A 1 83 ? -0.974 6.538 12.323 1.00 92.31 83 GLN A CA 1
ATOM 666 C C . GLN A 1 83 ? -0.440 5.389 13.190 1.00 92.31 83 GLN A C 1
ATOM 668 O O . GLN A 1 83 ? 0.094 5.613 14.278 1.00 92.31 83 GLN A O 1
ATOM 673 N N . ASN A 1 84 ? -0.655 4.166 12.723 1.00 94.31 84 ASN A N 1
ATOM 674 C CA . ASN A 1 84 ? -0.224 2.929 13.350 1.00 94.31 84 ASN A CA 1
ATOM 675 C C . ASN A 1 84 ? 0.617 2.128 12.353 1.00 94.31 84 ASN A C 1
ATOM 677 O O . ASN A 1 84 ? 0.315 2.1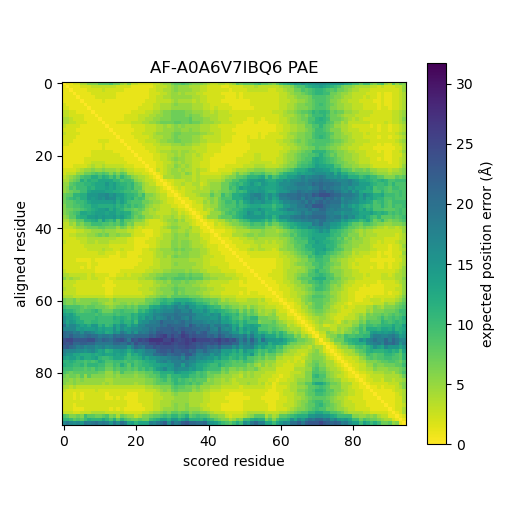07 11.154 1.00 94.31 84 ASN A O 1
ATOM 681 N N . ASP A 1 85 ? 1.647 1.452 12.851 1.00 94.44 85 ASP A N 1
ATOM 682 C CA . ASP A 1 85 ? 2.502 0.624 12.008 1.00 94.44 85 ASP A CA 1
ATOM 683 C C . ASP A 1 85 ? 1.702 -0.567 11.479 1.00 94.44 85 ASP A C 1
ATOM 685 O O . ASP A 1 85 ? 1.086 -1.331 12.228 1.00 94.44 85 ASP A O 1
ATOM 689 N N . SER A 1 86 ? 1.661 -0.683 10.156 1.00 96.44 86 SER A N 1
ATOM 690 C CA . SER A 1 86 ? 0.891 -1.693 9.446 1.00 96.44 86 SER A CA 1
ATOM 691 C C . SER A 1 86 ? 1.528 -1.973 8.095 1.00 96.44 86 SER A C 1
ATOM 693 O O . SER A 1 86 ? 1.966 -1.043 7.415 1.00 96.44 86 SER A O 1
ATOM 695 N N . PHE A 1 87 ? 1.495 -3.237 7.664 1.00 96.31 87 PHE A N 1
ATOM 696 C CA . PHE A 1 87 ? 1.848 -3.620 6.295 1.00 96.31 87 PHE A CA 1
ATOM 697 C C . PHE A 1 87 ? 1.086 -2.781 5.262 1.00 96.31 87 PHE A C 1
ATOM 699 O O . PHE A 1 87 ? 1.654 -2.366 4.262 1.00 96.31 87 PHE A O 1
ATOM 706 N N . PHE A 1 88 ? -0.178 -2.450 5.532 1.00 97.00 88 PHE A N 1
ATOM 707 C CA . PHE A 1 88 ? -1.020 -1.718 4.590 1.00 97.00 88 PHE A CA 1
ATOM 708 C C . PHE A 1 88 ? -0.597 -0.254 4.373 1.00 97.00 88 PHE A C 1
ATOM 710 O O . PHE A 1 88 ? -1.039 0.357 3.403 1.00 97.00 88 PHE A O 1
ATOM 717 N N . ASN A 1 89 ? 0.324 0.286 5.185 1.00 95.62 89 ASN A N 1
ATOM 718 C CA . ASN A 1 89 ? 0.997 1.555 4.875 1.00 95.62 89 ASN A CA 1
ATOM 719 C C . ASN A 1 89 ? 1.808 1.466 3.567 1.00 95.62 89 ASN A C 1
ATOM 721 O O . ASN A 1 89 ? 2.067 2.481 2.932 1.00 95.62 89 ASN A O 1
ATOM 725 N N . PHE A 1 90 ? 2.147 0.255 3.112 1.00 96.00 90 PHE A N 1
ATOM 726 C CA . PHE A 1 90 ? 2.784 -0.007 1.822 1.00 96.00 90 PHE A CA 1
ATOM 727 C C . PHE A 1 90 ? 2.018 0.572 0.620 1.00 96.00 90 PHE A C 1
ATOM 729 O O . PHE A 1 90 ? 2.645 0.941 -0.376 1.00 96.00 90 PHE A O 1
ATOM 736 N N . PHE A 1 91 ? 0.688 0.682 0.714 1.00 96.62 91 PHE A N 1
ATOM 737 C CA . PHE A 1 91 ? -0.185 1.241 -0.328 1.00 96.62 91 PHE A CA 1
ATOM 738 C C . PHE A 1 91 ? -0.391 2.759 -0.196 1.00 96.62 91 PHE A C 1
ATOM 740 O O . PHE A 1 91 ? -1.084 3.366 -1.004 1.00 96.62 91 PHE A O 1
ATOM 747 N N . SER A 1 92 ? 0.213 3.399 0.803 1.00 92.81 92 SER A N 1
ATOM 748 C CA . SER A 1 92 ? 0.225 4.854 0.971 1.00 92.81 92 SER A CA 1
ATOM 749 C C . SER A 1 92 ? 1.676 5.327 1.050 1.00 92.81 92 SER A C 1
ATOM 751 O O . SER A 1 92 ? 2.136 5.698 2.133 1.00 92.81 92 SER A O 1
ATOM 753 N N . PRO A 1 93 ? 2.433 5.230 -0.063 1.00 82.56 93 PRO A N 1
ATOM 754 C CA . PRO A 1 93 ? 3.829 5.641 -0.073 1.00 82.56 93 PRO A CA 1
ATOM 755 C C . PRO A 1 93 ? 3.950 7.123 0.318 1.00 82.56 93 PRO A C 1
ATOM 757 O O . PRO A 1 93 ? 3.034 7.902 0.038 1.00 82.56 93 PRO A O 1
ATOM 760 N N . PRO A 1 94 ? 5.047 7.513 0.991 1.00 77.44 94 PRO A N 1
ATOM 761 C CA . PRO A 1 94 ? 5.305 8.915 1.287 1.00 77.44 94 PRO A CA 1
ATOM 762 C C . PRO A 1 94 ? 5.349 9.717 -0.017 1.00 77.44 94 PRO A C 1
ATOM 764 O O . PRO A 1 94 ? 5.899 9.247 -1.015 1.00 77.44 94 PRO A O 1
ATOM 767 N N . VAL A 1 95 ? 4.724 10.894 0.019 1.00 58.94 95 VAL A N 1
ATOM 768 C CA . VAL A 1 95 ? 4.728 11.874 -1.076 1.00 58.94 95 VAL A CA 1
ATOM 769 C C . VAL A 1 95 ? 6.047 12.630 -1.083 1.00 58.94 95 VAL A C 1
ATOM 771 O O . VAL A 1 95 ? 6.502 12.986 0.030 1.00 58.94 95 VAL A O 1
#

Sequence (95 aa):
GFILEFHFSANEYFSNSVLTKEYLMKCAPEKNDPFSFEGPEIYSSTGCTIDWKKGKNVTVKTIKKNQKHKSRGHMRTVTKTVQNDSFFNFFSPPV

Organism: NCBI:txid1563983

pLDDT: mean 91.44, std 6.74, range [58.94, 98.56]

Solvent-accessible surface area (backbone atoms only — not comparable to full-atom values): 5909 Å² total; per-residue (Å²): 98,53,73,49,78,48,78,45,73,97,57,86,40,38,74,60,50,59,50,45,37,37,36,41,48,43,78,67,56,46,93,92,48,60,82,77,55,87,60,77,40,77,80,47,63,47,42,43,89,78,56,51,35,92,95,42,54,62,48,44,41,82,46,78,45,80,45,66,42,88,89,74,68,49,72,47,77,46,77,42,80,42,84,35,92,42,78,73,46,69,29,58,52,88,130

Radius of gyration: 21.22 Å; Cα contacts (8 Å, |Δi|>4): 157; chains: 1; bounding box: 43×40×58 Å

Secondary structure (DSSP, 8-state):
-EEEEEE--S-SSBS-SEEEEEEEEE-S-BTTBTT---S-EEEEEE-----BPTT--TTEEEEEEEEE-TTT--EEEEEEEEE---GGGGGS---

Foldseek 3Di:
DDKDWDADDDDQFFDDRIWIKDFDWDAAADPVGRPPPPGIDGPDMATDDTGTDPPRPPQKDKDWDWDADPPPRDIDIDIDIDGDDDPCCSRVDDD

InterPro domains:
  IPR002164 Nucleosome assembly protein [PF00956] (1-94)
  IPR002164 Nucleosome assembly protein [PTHR11875] (1-94)
  IPR037231 NAP-like superfamily [SSF143113] (1-94)

Nearest PDB structures (foldseek):
  7un6-assembly1_B  TM=9.212E-01  e=2.852E-09  Homo sapiens
  7un6-assembly1_C  TM=9.064E-01  e=4.440E-09  Homo sapiens
  7un3-assembly1_C  TM=8.733E-01  e=9.631E-09  Homo sapiens
  7un3-assembly1_B  TM=8.272E-01  e=6.187E-09  Homo sapiens
  6n2g-assembly2_B  TM=8.490E-01  e=4.790E-08  Caenorhabditis elegans

Mean predicted aligned error: 6.59 Å